Protein AF-A0A089K2S4-F1 (afdb_monomer_lite)

pLDDT: mean 86.27, std 16.93, range [36.09, 98.06]

Radius of gyration: 16.07 Å; chains: 1; bounding box: 31×30×57 Å

Secondary structure (DSSP, 8-state):
----------PPPHHHHHHHHHHHHHHHHHHHHHT---HHHHHHHHHHHTS---GGGHHHHHHHHHHHHHHHHH--SS-TT-HHHHHHHHHHHHHHHHHHHHHH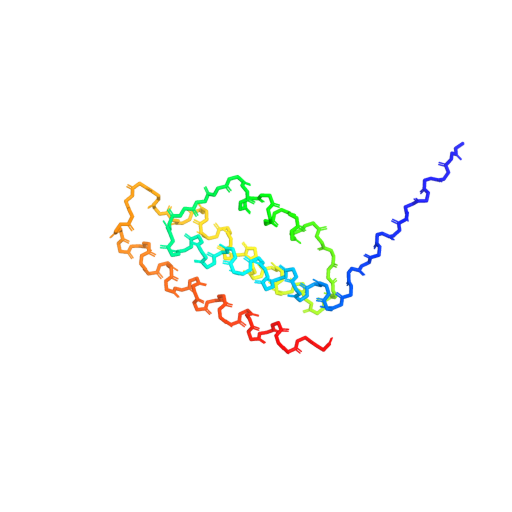T--

Sequence (107 aa):
MEEVEYKNNTGGTAGEYRQAALGSIGVLESCLEKLSFSELTRQQMNQFFGQTGPVEAENITRRISDVYMAFLSKTNFKVKAAESNRLLFTRLKQELDEIKQAISELE

Foldseek 3Di:
DDDPPPPPDPQDELVRLLVLLVVLLVLLLVCLVVVDDDVVNVVSLVVSLPGHHPPLCPVLNVLSVVLVCCSVPQDPSVDNPPVSSVVSSVVSNVSSVVSNVSSVVRD

Structure (mmCIF, N/CA/C/O backbone):
data_AF-A0A089K2S4-F1
#
_entry.id   AF-A0A089K2S4-F1
#
loop_
_atom_site.group_PDB
_atom_site.id
_atom_site.type_symbol
_atom_site.label_atom_id
_atom_site.label_alt_id
_atom_site.label_comp_id
_atom_site.label_asym_id
_atom_site.label_entity_id
_atom_site.label_seq_id
_atom_site.pdbx_PDB_ins_code
_atom_site.Cartn_x
_atom_site.Cartn_y
_atom_site.Cartn_z
_atom_site.occupancy
_atom_site.B_iso_or_equiv
_atom_site.auth_seq_id
_atom_site.auth_comp_id
_atom_site.auth_asym_id
_atom_site.auth_atom_id
_atom_site.pdbx_PDB_model_num
ATOM 1 N N . MET A 1 1 ? -10.212 21.067 -39.075 1.00 39.62 1 MET A N 1
ATOM 2 C CA . MET A 1 1 ? -10.106 19.930 -38.144 1.00 39.62 1 MET A CA 1
ATOM 3 C C . MET A 1 1 ? -8.664 19.920 -37.708 1.00 39.62 1 MET A C 1
ATOM 5 O O . MET A 1 1 ? -7.816 19.580 -38.517 1.00 39.62 1 MET A O 1
ATOM 9 N N . GLU A 1 2 ? -8.384 20.462 -36.527 1.00 38.44 2 GLU A N 1
ATOM 10 C CA . GLU A 1 2 ? -7.052 20.356 -35.937 1.00 38.44 2 GLU A CA 1
ATOM 11 C C . GLU A 1 2 ? -6.901 18.931 -35.415 1.00 38.44 2 GLU A C 1
ATOM 13 O O . GLU A 1 2 ? -7.717 18.459 -34.622 1.00 38.44 2 GLU A O 1
ATOM 18 N N . GLU A 1 3 ? -5.895 18.234 -35.933 1.00 39.03 3 GLU A N 1
ATOM 19 C CA . GLU A 1 3 ? -5.417 16.984 -35.371 1.00 39.03 3 GLU A CA 1
ATOM 20 C C . GLU A 1 3 ? -4.908 17.296 -33.967 1.00 39.03 3 GLU A C 1
ATOM 22 O O . GLU A 1 3 ? -3.904 17.981 -33.777 1.00 39.03 3 GLU A O 1
ATOM 27 N N . VAL A 1 4 ? -5.655 16.840 -32.966 1.00 46.06 4 VAL A N 1
ATOM 28 C CA . VAL A 1 4 ? -5.178 16.830 -31.591 1.00 46.06 4 VAL A CA 1
ATOM 29 C C . VAL A 1 4 ? -4.065 15.792 -31.560 1.00 46.06 4 VAL A C 1
ATOM 31 O O . VAL A 1 4 ? -4.327 14.594 -31.462 1.00 46.06 4 VAL A O 1
ATOM 34 N N . GLU A 1 5 ? -2.820 16.251 -31.698 1.00 36.34 5 GLU A N 1
ATOM 35 C CA . GLU A 1 5 ? -1.650 15.495 -31.273 1.00 36.34 5 GLU A CA 1
ATOM 36 C C . GLU A 1 5 ? -1.881 15.117 -29.809 1.00 36.34 5 GLU A C 1
ATOM 38 O O . GLU A 1 5 ? -1.672 15.910 -28.885 1.00 36.34 5 GLU A O 1
ATOM 43 N N . TYR A 1 6 ? -2.332 13.884 -29.586 1.00 37.38 6 TYR A N 1
ATOM 44 C CA . TYR A 1 6 ? -2.153 13.216 -28.314 1.00 37.38 6 TYR A CA 1
ATOM 45 C C . TYR A 1 6 ? -0.647 13.078 -28.138 1.00 37.38 6 TYR A C 1
ATOM 47 O O . TYR A 1 6 ? -0.041 12.097 -28.565 1.00 37.38 6 T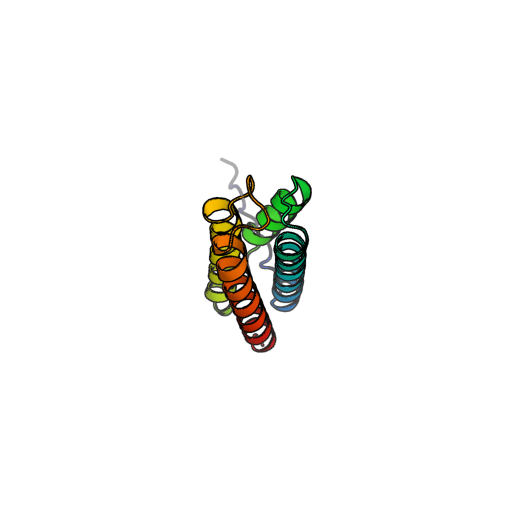YR A O 1
ATOM 55 N N . LYS A 1 7 ? -0.027 14.107 -27.554 1.00 36.09 7 LYS A N 1
ATOM 56 C CA . LYS A 1 7 ? 1.299 13.997 -26.968 1.00 36.09 7 LYS A CA 1
ATOM 57 C C . LYS A 1 7 ? 1.226 12.805 -26.034 1.00 36.09 7 LYS A C 1
ATOM 59 O O . LYS A 1 7 ? 0.612 12.888 -24.972 1.00 36.09 7 LYS A O 1
ATOM 64 N N . ASN A 1 8 ? 1.791 11.691 -26.488 1.00 39.94 8 ASN A N 1
ATOM 65 C CA . ASN A 1 8 ? 2.109 10.551 -25.656 1.00 39.94 8 ASN A CA 1
ATOM 66 C C . ASN A 1 8 ? 2.795 11.127 -24.423 1.00 39.94 8 ASN A C 1
ATOM 68 O O . ASN A 1 8 ? 3.900 11.663 -24.524 1.00 39.94 8 ASN A O 1
ATOM 72 N N . ASN A 1 9 ? 2.083 11.117 -23.294 1.00 40.69 9 ASN A N 1
ATOM 73 C CA . ASN A 1 9 ? 2.669 11.447 -22.011 1.00 40.69 9 ASN A CA 1
ATOM 74 C C . ASN A 1 9 ? 3.874 10.524 -21.889 1.00 40.69 9 ASN A C 1
ATOM 76 O O . ASN A 1 9 ? 3.729 9.306 -21.970 1.00 40.69 9 ASN A O 1
ATOM 80 N N . 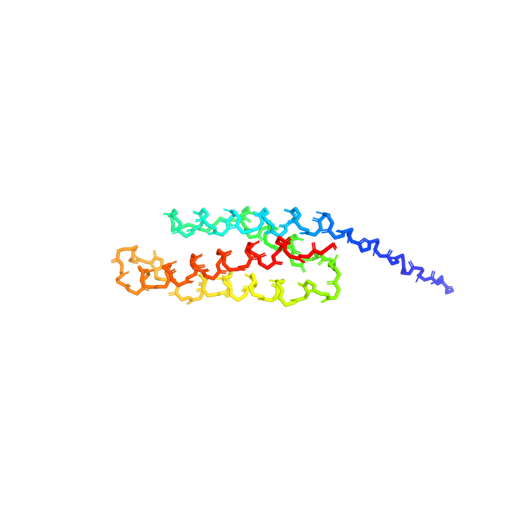THR A 1 10 ? 5.054 11.125 -21.806 1.00 41.22 10 THR A N 1
ATOM 81 C CA . THR A 1 10 ? 6.314 10.456 -21.519 1.00 41.22 10 THR A CA 1
ATOM 82 C C . THR A 1 10 ? 6.072 9.476 -20.382 1.00 41.22 10 THR A C 1
ATOM 84 O O . THR A 1 10 ? 5.847 9.904 -19.249 1.00 41.22 10 THR A O 1
ATOM 87 N N . GLY A 1 11 ? 6.035 8.180 -20.707 1.00 47.19 11 GLY A N 1
ATOM 88 C CA . GLY A 1 11 ? 5.988 7.129 -19.704 1.00 47.19 11 GLY A CA 1
ATOM 89 C C . GLY A 1 11 ? 7.138 7.376 -18.744 1.00 47.19 11 GLY A C 1
ATOM 90 O O . GLY A 1 11 ? 8.270 7.568 -19.197 1.00 47.19 11 GLY A O 1
ATOM 91 N N . GLY A 1 12 ? 6.829 7.471 -17.450 1.00 58.94 12 GLY A N 1
ATOM 92 C CA . GLY A 1 12 ? 7.856 7.668 -16.441 1.00 58.94 12 GLY A CA 1
ATOM 93 C C . GLY A 1 12 ? 8.896 6.565 -16.589 1.00 58.94 12 GLY A C 1
ATOM 94 O O . GLY A 1 12 ? 8.559 5.402 -16.822 1.00 58.94 12 GLY A O 1
ATOM 95 N N . THR A 1 13 ? 10.167 6.927 -16.500 1.00 76.06 13 THR A N 1
ATOM 96 C CA . THR A 1 13 ? 11.259 5.955 -16.461 1.00 76.06 13 THR A CA 1
ATOM 97 C C . THR A 1 13 ? 11.005 4.931 -15.348 1.00 76.06 13 THR A C 1
ATOM 99 O O . THR A 1 13 ? 10.352 5.236 -14.345 1.00 76.06 13 THR A O 1
ATOM 102 N N . ALA A 1 14 ? 11.549 3.715 -15.473 1.00 81.44 14 ALA A N 1
ATOM 103 C CA . ALA A 1 14 ? 11.445 2.700 -14.417 1.00 81.44 14 ALA A CA 1
ATOM 104 C C . ALA A 1 14 ? 11.895 3.244 -13.042 1.00 81.44 14 ALA A C 1
ATOM 106 O O . ALA A 1 14 ? 11.302 2.921 -12.012 1.00 81.44 14 ALA A O 1
ATOM 107 N N . GLY A 1 15 ? 12.879 4.153 -13.033 1.00 85.25 15 GLY A N 1
ATOM 108 C CA . GLY A 1 15 ? 13.319 4.882 -11.843 1.00 85.25 15 GLY A CA 1
ATOM 109 C C . GLY A 1 15 ? 12.254 5.805 -11.239 1.00 85.25 15 GLY A C 1
ATOM 110 O O . GLY A 1 15 ? 12.039 5.766 -10.027 1.00 85.25 15 GLY A O 1
ATOM 111 N N . GLU A 1 16 ? 11.560 6.602 -12.055 1.00 87.44 16 GLU A N 1
ATOM 112 C CA . GLU A 1 16 ? 10.468 7.478 -11.600 1.00 87.44 16 GLU A CA 1
ATOM 113 C C . GLU A 1 16 ? 9.287 6.665 -11.065 1.00 87.44 16 GLU A C 1
ATOM 115 O O . GLU A 1 16 ? 8.782 6.955 -9.977 1.00 87.44 16 GLU A O 1
ATOM 120 N N . TYR A 1 17 ? 8.905 5.593 -11.769 1.00 90.94 17 TYR A N 1
ATOM 121 C CA . TYR A 1 17 ? 7.874 4.674 -11.293 1.00 90.94 17 TYR A CA 1
ATOM 122 C C . TYR A 1 17 ? 8.263 4.057 -9.944 1.00 90.94 17 TYR A C 1
ATOM 124 O O . TYR A 1 17 ? 7.474 4.086 -8.999 1.00 90.94 17 TYR A O 1
ATOM 132 N N . ARG A 1 18 ? 9.492 3.535 -9.822 1.00 91.19 18 ARG A N 1
ATOM 133 C CA . ARG A 1 18 ? 10.009 2.943 -8.580 1.00 91.19 18 ARG A CA 1
ATOM 134 C C . ARG A 1 18 ? 9.930 3.935 -7.423 1.00 91.19 18 ARG A C 1
ATOM 136 O O . ARG A 1 18 ? 9.463 3.573 -6.344 1.00 91.19 18 ARG A O 1
ATOM 143 N N . GLN A 1 19 ? 10.352 5.181 -7.633 1.00 91.69 19 GLN A N 1
ATOM 144 C CA . GLN A 1 19 ? 10.256 6.222 -6.608 1.00 91.69 19 GLN A CA 1
ATOM 145 C C . GLN A 1 19 ? 8.803 6.512 -6.215 1.00 91.69 19 GLN A C 1
ATOM 147 O O . GLN A 1 19 ? 8.497 6.579 -5.023 1.00 91.69 19 GLN A O 1
ATOM 152 N N . ALA A 1 20 ? 7.899 6.633 -7.188 1.00 92.81 20 ALA A N 1
ATOM 153 C CA . ALA A 1 20 ? 6.483 6.878 -6.934 1.00 92.81 20 ALA A CA 1
ATOM 154 C C . ALA A 1 20 ? 5.800 5.706 -6.203 1.00 92.81 20 ALA A C 1
ATOM 156 O O . ALA A 1 20 ? 5.014 5.923 -5.275 1.00 92.81 20 ALA A O 1
ATOM 157 N N . ALA A 1 21 ? 6.136 4.467 -6.568 1.00 94.44 21 ALA A N 1
ATOM 158 C CA . ALA A 1 21 ? 5.632 3.255 -5.932 1.00 94.44 21 ALA A CA 1
ATOM 159 C C . ALA A 1 21 ? 6.109 3.149 -4.476 1.00 94.44 21 ALA A C 1
ATOM 161 O O . ALA A 1 21 ? 5.291 2.977 -3.574 1.00 94.44 21 ALA A O 1
ATOM 162 N N . LEU A 1 22 ? 7.409 3.343 -4.218 1.00 95.44 22 LEU A N 1
ATOM 163 C CA . LEU A 1 22 ? 7.960 3.347 -2.856 1.00 95.44 22 LEU A CA 1
ATOM 164 C C . LEU A 1 22 ? 7.365 4.471 -1.998 1.00 95.44 22 LEU A C 1
ATOM 166 O O . LEU A 1 22 ? 7.032 4.244 -0.834 1.00 95.44 22 LEU A O 1
ATOM 170 N N . GLY A 1 23 ? 7.176 5.662 -2.573 1.00 94.88 23 GLY A N 1
ATOM 171 C CA . GLY A 1 23 ? 6.499 6.771 -1.901 1.00 94.88 23 GLY A CA 1
ATOM 172 C C . GLY A 1 23 ? 5.061 6.423 -1.509 1.00 94.88 23 GLY A C 1
ATOM 173 O O . GLY A 1 23 ? 4.658 6.646 -0.368 1.00 94.88 23 GLY A O 1
ATOM 174 N N . SER A 1 24 ? 4.307 5.807 -2.421 1.00 95.75 24 SER A N 1
ATOM 175 C CA . SER A 1 24 ? 2.922 5.377 -2.177 1.00 95.75 24 SER A CA 1
ATOM 176 C C . SER A 1 24 ? 2.833 4.289 -1.111 1.00 95.75 24 SER A C 1
ATOM 178 O O . SER A 1 24 ? 1.956 4.334 -0.249 1.00 95.75 24 SER A O 1
ATOM 180 N N . ILE A 1 25 ? 3.778 3.347 -1.109 1.00 96.62 25 ILE A N 1
ATOM 181 C CA . ILE A 1 25 ? 3.885 2.335 -0.057 1.00 96.62 25 ILE A CA 1
ATOM 182 C C . ILE A 1 25 ? 4.131 2.995 1.302 1.00 96.62 25 ILE A C 1
ATOM 184 O O . ILE A 1 25 ? 3.400 2.702 2.243 1.00 96.62 25 ILE A O 1
ATOM 188 N N . GLY A 1 26 ? 5.076 3.935 1.409 1.00 96.19 26 GLY A N 1
ATOM 189 C CA . GLY A 1 26 ? 5.342 4.637 2.672 1.00 96.19 26 GLY A CA 1
ATOM 190 C C . GLY A 1 26 ? 4.125 5.410 3.201 1.00 96.19 26 GLY A C 1
ATOM 191 O O . GLY A 1 26 ? 3.869 5.452 4.408 1.00 96.19 26 GLY A O 1
ATOM 192 N N . VAL A 1 27 ? 3.319 5.974 2.299 1.00 95.38 27 VAL A N 1
ATOM 193 C CA . VAL A 1 27 ? 2.039 6.608 2.642 1.00 95.38 27 VAL A CA 1
ATOM 194 C C . VAL A 1 27 ? 1.051 5.582 3.215 1.00 95.38 27 VAL A C 1
ATOM 196 O O . VAL A 1 27 ? 0.464 5.828 4.273 1.00 95.38 27 VAL A O 1
ATOM 199 N N . LEU A 1 28 ? 0.901 4.420 2.571 1.00 96.38 28 LEU A N 1
ATOM 200 C CA . LEU A 1 28 ? 0.033 3.336 3.044 1.00 96.38 28 LEU A CA 1
ATOM 201 C C . LEU A 1 28 ? 0.488 2.778 4.398 1.00 96.38 28 LEU A C 1
ATOM 203 O O . LEU A 1 28 ? -0.345 2.580 5.281 1.00 96.38 28 LEU A O 1
ATOM 207 N N . GLU A 1 29 ? 1.790 2.590 4.609 1.00 96.31 29 GLU A N 1
ATOM 208 C CA . GLU A 1 29 ? 2.340 2.165 5.901 1.00 96.31 29 GLU A CA 1
ATOM 209 C C . GLU A 1 29 ? 1.975 3.149 7.013 1.00 96.31 29 GLU A C 1
ATOM 211 O O . GLU A 1 29 ? 1.470 2.742 8.063 1.00 96.31 29 GLU A O 1
ATOM 216 N N . SER A 1 30 ? 2.120 4.453 6.754 1.00 94.94 30 SER A N 1
ATOM 217 C CA . SER A 1 30 ? 1.738 5.481 7.722 1.00 94.94 30 SER A CA 1
ATOM 218 C C . SER A 1 30 ? 0.240 5.451 8.039 1.00 94.94 30 SER A C 1
ATOM 220 O O . SER A 1 30 ? -0.155 5.635 9.194 1.00 94.94 30 SER A O 1
ATOM 222 N N . CYS A 1 31 ? -0.605 5.181 7.040 1.00 93.94 31 CYS A N 1
ATOM 223 C CA . CYS A 1 31 ? -2.045 5.011 7.230 1.00 93.94 31 CYS A CA 1
ATOM 224 C C . CYS A 1 31 ? -2.384 3.797 8.100 1.00 93.94 31 CYS A C 1
ATOM 226 O O . CYS A 1 31 ? -3.246 3.904 8.977 1.00 93.94 31 CYS A O 1
ATOM 228 N N . LEU A 1 32 ? -1.697 2.668 7.899 1.00 94.06 32 LEU A N 1
ATOM 229 C CA . LEU A 1 32 ? -1.877 1.455 8.701 1.00 94.06 32 LEU A CA 1
ATOM 230 C C . LEU A 1 32 ? -1.428 1.663 10.153 1.00 94.06 32 LEU A C 1
ATOM 232 O O . LEU A 1 32 ? -2.089 1.193 11.076 1.00 94.06 32 LEU A O 1
ATOM 236 N N . GLU A 1 33 ? -0.332 2.387 10.377 1.00 92.25 33 GLU A N 1
ATOM 237 C CA . GLU A 1 33 ? 0.178 2.683 11.721 1.00 92.25 33 GLU A CA 1
ATOM 238 C C . GLU A 1 33 ? -0.711 3.653 12.497 1.00 92.25 33 GLU A C 1
ATOM 240 O O . GLU A 1 33 ? -1.006 3.436 13.673 1.00 92.25 33 GLU A O 1
ATOM 245 N N . LYS A 1 34 ? -1.150 4.733 11.846 1.00 91.38 34 LYS A N 1
ATOM 246 C CA . LYS A 1 34 ? -1.934 5.794 12.493 1.00 91.38 34 LYS A CA 1
ATOM 247 C C . LYS A 1 34 ? -3.430 5.494 12.517 1.00 91.38 34 LYS A C 1
ATOM 249 O O . LYS A 1 34 ? -4.180 6.173 13.230 1.00 91.38 34 LYS A O 1
ATOM 254 N N . LEU A 1 35 ? -3.865 4.497 11.742 1.00 90.12 35 LEU A N 1
ATOM 255 C CA . LEU A 1 35 ? -5.268 4.210 11.459 1.00 90.12 35 LEU A CA 1
ATOM 256 C C . LEU A 1 35 ? -5.979 5.509 11.055 1.00 90.12 35 LEU A C 1
ATOM 258 O O . LEU A 1 35 ? -6.922 5.976 11.698 1.00 90.12 35 LEU A O 1
ATOM 262 N N . SER A 1 36 ? -5.432 6.158 10.033 1.00 88.38 36 SER A N 1
ATOM 263 C CA . SER A 1 36 ? -5.939 7.425 9.524 1.00 88.38 36 SER A CA 1
ATOM 264 C C . SER A 1 36 ? -5.787 7.497 8.016 1.00 88.38 36 SER A C 1
ATOM 266 O O . SER A 1 36 ? -4.847 6.961 7.434 1.00 88.38 36 SER A O 1
ATOM 268 N N . PHE A 1 37 ? -6.743 8.167 7.385 1.00 87.81 37 PHE A N 1
ATOM 269 C CA . PHE A 1 37 ? -6.744 8.419 5.956 1.00 87.81 37 PHE A CA 1
ATOM 270 C C . PHE A 1 37 ? -7.126 9.875 5.734 1.00 87.81 37 PHE A C 1
ATOM 272 O O . PHE A 1 37 ? -8.196 10.303 6.166 1.00 87.81 37 PHE A O 1
ATOM 279 N N . SER A 1 38 ? -6.226 10.645 5.127 1.00 88.62 38 SER A N 1
ATOM 280 C CA . SER A 1 38 ? -6.436 12.072 4.878 1.00 88.62 38 SER A CA 1
ATOM 281 C C . SER A 1 38 ? -6.712 12.338 3.402 1.00 88.62 38 SER A C 1
ATOM 283 O O . SER A 1 38 ? -6.388 11.518 2.543 1.00 88.62 38 SER A O 1
ATOM 285 N N . GLU A 1 39 ? -7.259 13.512 3.088 1.00 89.12 39 GLU A N 1
ATOM 286 C CA . GLU A 1 39 ? -7.432 13.926 1.690 1.00 89.12 39 GLU A CA 1
ATOM 287 C C . GLU A 1 39 ? -6.082 14.054 0.967 1.00 89.12 39 GLU A C 1
ATOM 289 O O . GLU A 1 39 ? -5.969 13.695 -0.200 1.00 89.12 39 GLU A O 1
ATOM 294 N N . LEU A 1 40 ? -5.024 14.456 1.679 1.00 88.56 40 LEU A N 1
ATOM 295 C CA . LEU A 1 40 ? -3.667 14.473 1.132 1.00 88.56 40 LEU A CA 1
ATOM 296 C C . LEU A 1 40 ? -3.208 13.063 0.731 1.00 88.56 40 LEU A C 1
ATOM 298 O O . LEU A 1 40 ? -2.695 12.869 -0.367 1.00 88.56 40 LEU A O 1
ATOM 302 N N . THR A 1 41 ? -3.457 12.067 1.586 1.00 90.31 41 THR A N 1
ATOM 303 C CA . THR A 1 41 ? -3.185 10.652 1.287 1.00 90.31 41 THR A CA 1
ATOM 304 C C . THR A 1 41 ? -3.928 10.221 0.024 1.00 90.31 41 THR A C 1
ATOM 306 O O . THR A 1 41 ? -3.351 9.591 -0.857 1.00 90.31 41 THR A O 1
ATOM 309 N N . ARG A 1 42 ? -5.206 10.593 -0.101 1.00 91.88 42 ARG A N 1
ATOM 310 C CA . ARG A 1 42 ? -6.007 10.300 -1.292 1.00 91.88 42 ARG A CA 1
ATOM 311 C C . ARG A 1 42 ? -5.408 10.914 -2.553 1.00 91.88 42 ARG A C 1
ATOM 313 O O . ARG A 1 42 ? -5.305 10.221 -3.559 1.00 91.88 42 ARG A O 1
ATOM 320 N N . GLN A 1 43 ? -5.008 12.180 -2.499 1.00 91.88 43 GLN A N 1
ATOM 321 C CA . GLN A 1 43 ? -4.387 12.872 -3.628 1.00 91.88 43 GLN A CA 1
ATOM 322 C C . GLN A 1 43 ? -3.075 12.207 -4.049 1.00 91.88 43 GLN A C 1
ATOM 324 O O . GLN A 1 43 ? -2.875 11.978 -5.237 1.00 91.88 43 GLN A O 1
ATOM 329 N N . GLN A 1 44 ? -2.228 11.827 -3.088 1.00 91.38 44 GLN A N 1
ATOM 330 C CA . GLN A 1 44 ? -0.975 11.114 -3.354 1.00 91.38 44 GLN A CA 1
ATOM 331 C C . GLN A 1 44 ? -1.219 9.760 -4.032 1.00 91.38 44 GLN A C 1
ATOM 333 O O . GLN A 1 44 ? -0.579 9.452 -5.034 1.00 91.38 44 GLN A O 1
ATOM 338 N N . MET A 1 45 ? -2.191 8.983 -3.544 1.00 95.25 45 MET A N 1
ATOM 339 C CA . MET A 1 45 ? -2.543 7.701 -4.163 1.00 95.25 45 MET A CA 1
ATOM 340 C C . MET A 1 45 ? -3.125 7.885 -5.570 1.00 95.25 45 MET A C 1
ATOM 342 O O . MET A 1 45 ? -2.735 7.175 -6.491 1.00 95.25 45 MET A O 1
ATOM 346 N N . ASN A 1 46 ? -4.006 8.870 -5.770 1.00 93.31 46 ASN A N 1
ATOM 347 C CA . ASN A 1 46 ? -4.554 9.186 -7.092 1.00 93.31 46 ASN A CA 1
ATOM 348 C C . ASN A 1 46 ? -3.461 9.625 -8.074 1.00 93.31 46 ASN A C 1
ATOM 350 O O . ASN A 1 46 ? -3.498 9.242 -9.240 1.00 93.31 46 ASN A O 1
ATOM 354 N N . GLN A 1 47 ? -2.483 10.404 -7.607 1.00 91.62 47 GLN A N 1
ATOM 355 C CA . GLN A 1 47 ? -1.339 10.803 -8.417 1.00 91.62 47 GLN A CA 1
ATOM 356 C C . GLN A 1 47 ? -0.512 9.588 -8.841 1.00 91.62 47 GLN A C 1
ATOM 358 O O . GLN A 1 47 ? -0.102 9.527 -9.993 1.00 91.62 47 GLN A O 1
ATOM 363 N N . PHE A 1 48 ? -0.284 8.620 -7.949 1.00 93.62 48 PHE A N 1
ATOM 364 C CA . PHE A 1 48 ? 0.416 7.383 -8.297 1.00 93.62 48 PHE A CA 1
ATOM 365 C C . PHE A 1 48 ? -0.362 6.539 -9.311 1.00 93.62 48 PHE A C 1
ATOM 367 O O . PHE A 1 48 ? 0.197 6.151 -10.330 1.00 93.62 48 PHE A O 1
ATOM 374 N N . PHE A 1 49 ? -1.659 6.310 -9.094 1.00 92.31 49 PHE A N 1
ATOM 375 C CA . PHE A 1 49 ? -2.477 5.519 -10.024 1.00 92.31 49 PHE A CA 1
ATOM 376 C C . PHE A 1 49 ? -2.701 6.199 -11.383 1.00 92.31 49 PHE A C 1
ATOM 378 O O . PHE A 1 49 ? -3.068 5.529 -12.344 1.00 92.31 49 PHE A O 1
ATOM 385 N N . GLY A 1 50 ? -2.485 7.515 -11.472 1.00 86.94 50 GLY A N 1
ATOM 386 C CA . GLY A 1 50 ? -2.478 8.259 -12.731 1.00 86.94 50 GLY A CA 1
ATOM 387 C C . GLY A 1 50 ? -1.155 8.191 -13.501 1.00 86.94 50 GLY A C 1
ATOM 388 O O . GLY A 1 50 ? -1.099 8.688 -14.625 1.00 86.94 50 GLY A O 1
ATOM 389 N N . GLN A 1 51 ? -0.093 7.617 -12.925 1.00 82.88 51 GLN A N 1
ATOM 390 C CA . GLN A 1 51 ? 1.190 7.446 -13.606 1.00 82.88 51 GLN A CA 1
ATOM 391 C C . GLN A 1 51 ? 1.219 6.153 -14.422 1.00 82.88 51 GLN A C 1
ATOM 393 O O . GLN A 1 51 ? 0.726 5.109 -14.000 1.00 82.88 51 GLN A O 1
ATOM 398 N N . THR A 1 52 ? 1.859 6.216 -15.585 1.00 76.19 52 THR A N 1
ATOM 399 C CA . THR A 1 52 ? 2.181 5.046 -16.405 1.00 76.19 52 THR A CA 1
ATOM 400 C C . THR A 1 52 ? 3.579 4.553 -16.054 1.00 76.19 52 THR A C 1
ATOM 402 O O . THR A 1 52 ? 4.540 5.317 -16.169 1.00 76.19 52 THR A O 1
ATOM 405 N N . GLY A 1 53 ? 3.681 3.294 -15.631 1.00 78.38 53 GLY A N 1
ATOM 406 C CA . GLY A 1 53 ? 4.948 2.587 -15.448 1.00 78.38 53 GLY A CA 1
ATOM 407 C C . GLY A 1 53 ? 5.253 1.630 -16.606 1.00 78.38 53 GLY A C 1
ATOM 408 O O . GLY A 1 53 ? 4.448 1.519 -17.534 1.00 78.38 53 GLY A O 1
ATOM 409 N N . PRO A 1 54 ? 6.396 0.926 -16.551 1.00 83.06 54 PRO A N 1
ATOM 410 C CA . PRO A 1 54 ? 6.689 -0.174 -17.466 1.00 83.06 54 PRO A CA 1
ATOM 411 C C . PRO A 1 54 ? 5.660 -1.310 -17.315 1.00 83.06 54 PRO A C 1
ATOM 413 O O . PRO A 1 54 ? 5.034 -1.452 -16.261 1.00 83.06 54 PRO A O 1
ATOM 416 N N . VAL A 1 55 ? 5.483 -2.126 -18.358 1.00 83.56 55 VAL A N 1
ATOM 417 C CA . VAL A 1 55 ? 4.482 -3.216 -18.388 1.00 83.56 55 VAL A CA 1
ATOM 418 C C . VAL A 1 55 ? 4.734 -4.218 -17.257 1.00 83.56 55 VAL A C 1
ATOM 420 O O . VAL A 1 55 ? 3.814 -4.686 -16.590 1.00 83.56 55 VAL A O 1
ATOM 423 N N . GLU A 1 56 ? 6.005 -4.477 -16.968 1.00 83.00 56 GLU A N 1
ATOM 424 C CA . GLU A 1 56 ? 6.492 -5.332 -15.888 1.00 83.00 56 GLU A CA 1
ATOM 425 C C . GLU A 1 56 ? 6.013 -4.855 -14.505 1.00 83.00 56 GLU A C 1
ATOM 427 O O . GLU A 1 56 ? 5.869 -5.650 -13.573 1.00 83.00 56 GLU A O 1
ATOM 432 N N . ALA A 1 57 ? 5.705 -3.563 -14.370 1.00 87.69 57 ALA A N 1
ATOM 433 C CA . ALA A 1 57 ? 5.241 -2.957 -13.134 1.00 87.69 57 ALA A CA 1
ATOM 434 C C . ALA A 1 57 ? 3.709 -2.927 -12.974 1.00 87.69 57 ALA A C 1
ATOM 436 O O . ALA A 1 57 ? 3.217 -2.580 -11.898 1.00 87.69 57 ALA A O 1
ATOM 437 N N . GLU A 1 58 ? 2.925 -3.336 -13.977 1.00 90.25 58 GLU A N 1
ATOM 438 C CA . GLU A 1 58 ? 1.456 -3.367 -13.879 1.00 90.25 58 GLU A CA 1
ATOM 439 C C . GLU A 1 58 ? 0.975 -4.221 -12.699 1.00 90.25 58 GLU A C 1
ATOM 441 O O . GLU A 1 58 ? 0.068 -3.830 -11.956 1.00 90.25 58 GLU A O 1
ATOM 446 N N . ASN A 1 59 ? 1.626 -5.366 -12.469 1.00 92.50 59 ASN A N 1
ATOM 447 C CA . ASN A 1 59 ? 1.306 -6.231 -11.338 1.00 92.50 59 ASN A CA 1
ATOM 448 C C . ASN A 1 59 ? 1.591 -5.544 -9.991 1.00 92.50 59 ASN A C 1
ATOM 450 O O . ASN A 1 59 ? 0.809 -5.694 -9.055 1.00 92.50 59 ASN A O 1
ATOM 454 N N . ILE A 1 60 ? 2.665 -4.756 -9.895 1.00 94.00 60 ILE A N 1
ATOM 455 C CA . ILE A 1 60 ? 3.004 -3.984 -8.691 1.00 94.00 60 ILE A CA 1
ATOM 456 C C . ILE A 1 60 ? 1.949 -2.901 -8.446 1.00 94.00 60 ILE A C 1
ATOM 458 O O . ILE A 1 60 ? 1.409 -2.819 -7.342 1.00 94.00 60 ILE A O 1
ATOM 462 N N . THR A 1 61 ? 1.577 -2.134 -9.474 1.00 94.75 61 THR A N 1
ATOM 463 C CA . THR A 1 61 ? 0.521 -1.111 -9.375 1.00 94.75 61 THR A CA 1
ATOM 464 C C . THR A 1 61 ? -0.798 -1.723 -8.906 1.00 94.75 61 THR A C 1
ATOM 466 O O . THR A 1 61 ? -1.456 -1.182 -8.013 1.00 94.75 61 THR A O 1
ATOM 469 N N . ARG A 1 62 ? -1.168 -2.885 -9.460 1.00 95.31 62 ARG A N 1
ATOM 470 C CA . ARG A 1 62 ? -2.372 -3.622 -9.065 1.00 95.31 62 ARG A CA 1
ATOM 471 C C . ARG A 1 62 ? -2.325 -4.040 -7.596 1.00 95.31 62 ARG A C 1
ATOM 473 O O . ARG A 1 62 ? -3.282 -3.779 -6.875 1.00 95.31 62 ARG A O 1
ATOM 480 N N . ARG A 1 63 ? -1.216 -4.619 -7.128 1.00 97.19 63 ARG A N 1
ATOM 481 C CA . ARG A 1 63 ? -1.057 -5.032 -5.721 1.00 97.19 63 ARG A CA 1
ATOM 482 C C . ARG A 1 63 ? -1.133 -3.842 -4.755 1.00 97.19 63 ARG A C 1
ATOM 484 O O . ARG A 1 63 ? -1.804 -3.926 -3.730 1.00 97.19 63 ARG A O 1
ATOM 491 N N . ILE A 1 64 ? -0.526 -2.703 -5.103 1.00 96.88 64 ILE A N 1
ATOM 492 C CA . ILE A 1 64 ? -0.641 -1.460 -4.315 1.00 96.88 64 ILE A CA 1
ATOM 493 C C . ILE A 1 64 ? -2.104 -0.988 -4.255 1.00 96.88 64 ILE A C 1
ATOM 495 O O . ILE A 1 64 ? -2.585 -0.592 -3.190 1.00 96.88 64 ILE A O 1
ATOM 499 N N . SER A 1 65 ? -2.831 -1.064 -5.374 1.00 96.38 65 SER A N 1
ATOM 500 C CA . SER A 1 65 ? -4.267 -0.759 -5.428 1.00 96.38 65 SER A CA 1
ATOM 501 C C . SER A 1 65 ? -5.091 -1.697 -4.541 1.00 96.38 65 SER A C 1
ATOM 503 O O . SER A 1 65 ? -5.941 -1.232 -3.780 1.00 96.38 65 SER A O 1
ATOM 505 N N . ASP A 1 66 ? -4.795 -2.997 -4.553 1.00 97.38 66 ASP A N 1
ATOM 506 C CA . ASP A 1 66 ? -5.476 -3.988 -3.716 1.00 97.38 66 ASP A CA 1
ATOM 507 C C . ASP A 1 66 ? -5.284 -3.687 -2.219 1.00 97.38 66 ASP A C 1
ATOM 509 O O . ASP A 1 66 ? -6.255 -3.711 -1.454 1.00 97.38 66 ASP A O 1
ATOM 513 N N . VAL A 1 67 ? -4.066 -3.319 -1.796 1.00 97.62 67 VAL A N 1
ATOM 514 C CA . VAL A 1 67 ? -3.793 -2.890 -0.412 1.00 97.62 67 VAL A CA 1
ATOM 515 C C . VAL A 1 67 ? -4.577 -1.628 -0.060 1.00 97.62 67 VAL A C 1
ATOM 517 O O . VAL A 1 67 ? -5.239 -1.579 0.981 1.00 97.62 67 VAL A O 1
ATOM 520 N N . TYR A 1 68 ? -4.538 -0.619 -0.931 1.00 96.75 68 TYR A N 1
ATOM 521 C CA . TYR A 1 68 ? -5.256 0.641 -0.750 1.00 96.75 68 TYR A CA 1
ATOM 522 C C . TYR A 1 68 ? -6.769 0.422 -0.590 1.00 9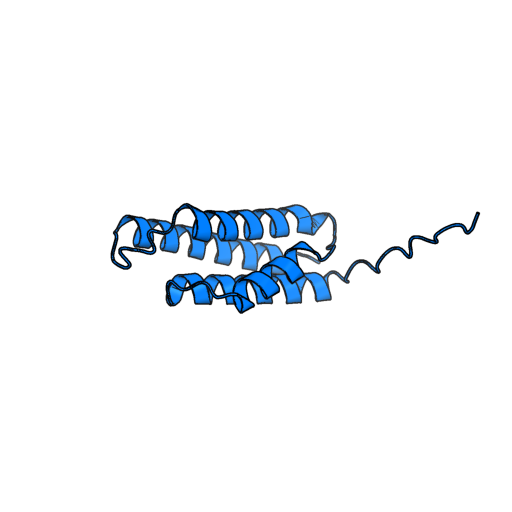6.75 68 TYR A C 1
ATOM 524 O O . TYR A 1 68 ? -7.378 0.888 0.378 1.00 96.75 68 TYR A O 1
ATOM 532 N N . MET A 1 69 ? -7.379 -0.348 -1.492 1.00 96.38 69 MET A N 1
ATOM 533 C CA . MET A 1 69 ? -8.810 -0.645 -1.461 1.00 96.38 69 MET A CA 1
ATOM 534 C C . MET A 1 69 ? -9.187 -1.503 -0.256 1.00 96.38 69 MET A C 1
ATOM 536 O O . MET A 1 69 ? -10.228 -1.268 0.364 1.00 96.38 69 MET A O 1
ATOM 540 N N . ALA A 1 70 ? -8.353 -2.472 0.126 1.00 96.75 70 ALA A N 1
ATOM 541 C CA . ALA A 1 70 ? -8.574 -3.272 1.324 1.00 96.75 70 ALA A CA 1
ATOM 542 C C . ALA A 1 70 ? -8.536 -2.410 2.591 1.00 96.75 70 ALA A C 1
ATOM 544 O O . ALA A 1 70 ? -9.415 -2.551 3.442 1.00 96.75 70 ALA A O 1
ATOM 545 N N . PHE A 1 71 ? -7.582 -1.482 2.700 1.00 95.50 71 PHE A N 1
ATOM 546 C CA . PHE A 1 71 ? -7.528 -0.544 3.817 1.00 95.50 71 PHE A CA 1
ATOM 547 C C . PHE A 1 71 ? -8.797 0.314 3.897 1.00 95.50 71 PHE A C 1
ATOM 549 O O . PHE A 1 71 ? -9.388 0.423 4.968 1.00 95.50 71 PHE A O 1
ATOM 556 N N . LEU A 1 72 ? -9.275 0.872 2.784 1.00 94.31 72 LEU A N 1
ATOM 557 C CA . LEU A 1 72 ? -10.472 1.718 2.801 1.00 94.31 72 LEU A CA 1
ATOM 558 C C . LEU A 1 72 ? -11.771 0.947 3.064 1.00 94.31 72 LEU A C 1
ATOM 560 O O . LEU A 1 72 ? -12.650 1.450 3.761 1.00 94.31 72 LEU A O 1
ATOM 564 N N . SER A 1 73 ? -11.907 -0.258 2.510 1.00 94.25 73 SER A N 1
ATOM 565 C CA . SER A 1 73 ? -13.169 -1.012 2.543 1.00 94.25 73 SER A CA 1
ATOM 566 C C . SER A 1 73 ? -13.309 -1.955 3.737 1.00 94.25 73 SER A C 1
ATOM 568 O O . SER A 1 73 ? -14.430 -2.223 4.168 1.00 94.25 73 SER A O 1
ATOM 570 N N . LYS A 1 74 ? -12.198 -2.477 4.274 1.00 94.31 74 LYS A N 1
ATOM 571 C CA . LYS A 1 74 ? -12.212 -3.525 5.313 1.00 94.31 74 LYS A CA 1
ATOM 572 C C . LYS A 1 74 ? -11.803 -3.019 6.695 1.00 94.31 74 LYS A C 1
ATOM 574 O O . LYS A 1 74 ? -11.999 -3.737 7.674 1.00 94.31 74 LYS A O 1
ATOM 579 N N . THR A 1 75 ? -11.259 -1.807 6.802 1.00 94.12 75 THR A N 1
ATOM 580 C CA . THR A 1 75 ? -10.893 -1.225 8.100 1.00 94.12 75 THR A CA 1
ATOM 581 C C . THR A 1 75 ? -12.130 -0.774 8.863 1.00 94.12 75 THR A C 1
ATOM 583 O O . THR A 1 75 ? -12.942 0.019 8.384 1.00 94.12 75 THR A O 1
ATOM 586 N N . ASN A 1 76 ? -12.245 -1.209 10.113 1.00 92.06 76 ASN A N 1
ATOM 587 C CA . ASN A 1 76 ? -13.216 -0.671 11.048 1.00 92.06 76 ASN A CA 1
ATOM 588 C C . ASN A 1 76 ? -12.692 0.643 11.647 1.00 92.06 76 ASN A C 1
ATOM 590 O O . ASN A 1 76 ? -12.053 0.655 12.700 1.00 92.06 76 ASN A O 1
ATOM 594 N N . PHE A 1 77 ? -12.989 1.761 10.984 1.00 89.25 77 PHE A N 1
ATOM 595 C CA . PHE A 1 77 ? -12.599 3.097 11.450 1.00 89.25 77 PHE A CA 1
ATOM 596 C C . PHE A 1 77 ? -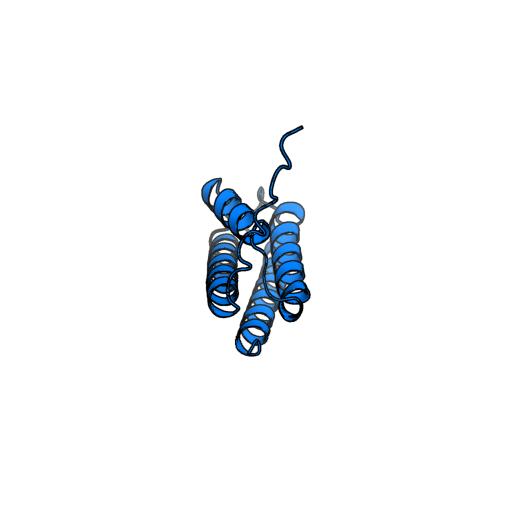13.310 3.540 12.738 1.00 89.25 77 PHE A C 1
ATOM 598 O O . PHE A 1 77 ? -12.818 4.430 13.430 1.00 89.25 77 PHE A O 1
ATOM 605 N N . LYS A 1 78 ? -14.449 2.922 13.088 1.00 89.75 78 LYS A N 1
ATOM 606 C CA . LYS A 1 78 ? -15.193 3.238 14.319 1.00 89.75 78 LYS A CA 1
ATOM 607 C C . LYS A 1 78 ? -14.516 2.651 15.556 1.00 89.75 78 LYS A C 1
ATOM 609 O O . LYS A 1 78 ? -14.535 3.272 16.613 1.00 89.75 78 LYS A O 1
ATOM 614 N N . VAL A 1 79 ? -13.919 1.464 15.428 1.00 90.81 79 VAL A N 1
ATOM 615 C CA . VAL A 1 79 ? -13.303 0.731 16.541 1.00 90.81 79 VAL A CA 1
ATOM 616 C C . VAL A 1 79 ? -11.860 0.392 16.196 1.00 90.81 79 VAL A C 1
ATOM 618 O O . VAL A 1 79 ? -11.570 -0.654 15.623 1.00 90.81 79 VAL A O 1
ATOM 621 N N . LYS A 1 80 ? -10.934 1.278 16.582 1.00 86.12 80 LYS A N 1
ATOM 622 C CA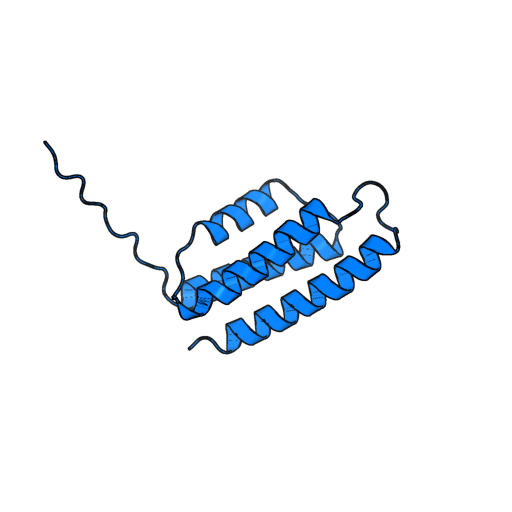 . LYS A 1 80 ? -9.508 1.145 16.244 1.00 86.12 80 LYS A CA 1
ATOM 623 C C . LYS A 1 80 ? -8.896 -0.175 16.720 1.00 86.12 80 LYS A C 1
ATOM 625 O O . LYS A 1 80 ? -8.188 -0.821 15.958 1.00 86.12 80 LYS A O 1
ATOM 630 N N . ALA A 1 81 ? -9.229 -0.588 17.942 1.00 91.12 81 ALA A N 1
ATOM 631 C CA . ALA A 1 81 ? -8.718 -1.799 18.582 1.00 91.12 81 ALA A CA 1
ATOM 632 C C . ALA A 1 81 ? -9.458 -3.090 18.176 1.00 91.12 81 ALA A C 1
ATOM 634 O O . ALA A 1 81 ? -9.298 -4.114 18.835 1.00 91.12 81 ALA A O 1
ATOM 635 N N . ALA A 1 82 ? -10.299 -3.062 17.134 1.00 93.12 82 ALA A N 1
ATOM 636 C CA . ALA A 1 82 ? -10.959 -4.272 16.659 1.00 93.12 82 ALA A CA 1
ATOM 637 C C . ALA A 1 82 ? -9.915 -5.310 16.215 1.00 93.12 82 ALA A C 1
ATOM 639 O O . ALA A 1 82 ? -9.028 -4.999 15.420 1.00 93.12 82 ALA A O 1
ATOM 640 N N . GLU A 1 83 ? -10.053 -6.559 16.666 1.00 94.50 83 GLU A N 1
ATOM 641 C CA . GLU A 1 83 ? -9.144 -7.650 16.273 1.00 94.50 83 GLU A CA 1
ATOM 642 C C . GLU A 1 83 ? -9.121 -7.849 14.746 1.00 94.50 83 GLU A C 1
ATOM 644 O O . GLU A 1 83 ? -8.081 -8.147 14.162 1.00 94.50 83 GLU A O 1
ATOM 649 N N . SER A 1 84 ? -10.240 -7.570 14.067 1.00 93.81 84 SER A N 1
ATOM 650 C CA . SER A 1 84 ? -10.312 -7.550 12.602 1.00 93.81 84 SER A CA 1
ATOM 651 C C . SER A 1 84 ? -9.332 -6.556 11.971 1.00 93.81 84 SER A C 1
ATOM 653 O O . SER A 1 84 ? -8.732 -6.877 10.949 1.00 93.81 84 SER A O 1
ATOM 655 N N . ASN A 1 85 ? -9.136 -5.377 12.576 1.00 94.44 85 ASN A N 1
ATOM 656 C CA . ASN A 1 85 ? -8.163 -4.392 12.097 1.00 94.44 85 ASN A CA 1
ATOM 657 C C . ASN A 1 85 ? -6.741 -4.895 12.312 1.00 94.44 85 ASN A C 1
ATOM 659 O O . ASN A 1 85 ? -5.922 -4.781 11.410 1.00 94.44 85 ASN A O 1
ATOM 663 N N . ARG A 1 86 ? -6.451 -5.490 13.476 1.00 94.00 86 ARG A N 1
ATOM 664 C CA . ARG A 1 86 ? -5.126 -6.048 13.767 1.00 94.00 86 ARG A CA 1
ATOM 665 C C . ARG A 1 86 ? -4.736 -7.111 12.740 1.00 94.00 86 ARG A C 1
ATOM 667 O O . ARG A 1 86 ? -3.667 -7.018 12.145 1.00 94.00 86 ARG A O 1
ATOM 674 N N . LEU A 1 87 ? -5.620 -8.078 12.489 1.00 96.12 87 LEU A N 1
ATOM 675 C CA . LEU A 1 87 ? -5.390 -9.140 11.506 1.00 96.12 87 LEU A CA 1
ATOM 676 C C . LEU A 1 87 ? -5.268 -8.593 10.080 1.00 96.12 87 LEU A C 1
ATOM 678 O O . LEU A 1 87 ? -4.391 -9.026 9.331 1.00 96.12 87 LEU A O 1
ATOM 682 N N . LEU A 1 88 ? -6.127 -7.639 9.706 1.00 96.56 88 LEU A N 1
ATOM 683 C CA . LEU A 1 88 ? -6.051 -6.969 8.411 1.00 96.56 88 LEU A CA 1
ATOM 684 C C . LEU A 1 88 ? -4.701 -6.268 8.248 1.00 96.56 88 LEU A C 1
ATOM 686 O O . LEU A 1 88 ? -4.024 -6.489 7.253 1.00 96.56 88 LEU A O 1
ATOM 690 N N . PHE A 1 89 ? -4.281 -5.466 9.223 1.00 96.06 89 PHE A N 1
ATOM 691 C CA . PHE A 1 89 ? -3.075 -4.649 9.111 1.00 96.06 89 PHE A CA 1
ATOM 692 C C . PHE A 1 89 ? -1.809 -5.490 9.088 1.00 96.06 89 PHE A C 1
ATOM 694 O O . PHE A 1 89 ? -0.905 -5.159 8.332 1.00 96.06 89 PHE A O 1
ATOM 701 N N . THR A 1 90 ? -1.749 -6.599 9.831 1.00 96.50 90 THR A N 1
ATOM 702 C CA . THR A 1 90 ? -0.638 -7.552 9.703 1.00 96.50 90 THR A CA 1
ATOM 703 C C . THR A 1 90 ? -0.517 -8.069 8.270 1.00 96.50 90 THR A C 1
ATOM 705 O O . THR A 1 90 ? 0.572 -8.046 7.706 1.00 96.50 90 THR A O 1
ATOM 708 N N . ARG A 1 91 ? -1.636 -8.471 7.652 1.00 97.69 91 ARG A N 1
ATOM 709 C CA . ARG A 1 91 ? -1.644 -8.961 6.263 1.00 97.69 91 ARG A CA 1
ATOM 710 C C . ARG A 1 91 ? -1.267 -7.871 5.265 1.00 97.69 91 ARG A C 1
ATOM 712 O O . ARG A 1 91 ? -0.475 -8.124 4.371 1.00 97.69 91 ARG A O 1
ATOM 719 N N . LEU A 1 92 ? -1.813 -6.665 5.422 1.00 97.94 92 LEU A N 1
ATOM 720 C CA . LEU A 1 92 ? -1.513 -5.549 4.523 1.00 97.94 92 LEU A CA 1
ATOM 721 C C . LEU A 1 92 ? -0.055 -5.093 4.642 1.00 97.94 92 LEU A C 1
ATOM 723 O O . LEU A 1 92 ? 0.550 -4.786 3.626 1.00 97.94 92 LEU A O 1
ATOM 727 N N . LYS A 1 93 ? 0.530 -5.084 5.847 1.00 97.38 93 LYS A N 1
ATOM 728 C CA . LYS A 1 93 ? 1.958 -4.781 6.033 1.00 97.38 93 LYS A CA 1
ATOM 729 C C . LYS A 1 93 ? 2.847 -5.819 5.355 1.00 97.38 93 LYS A C 1
ATOM 731 O O . LYS A 1 93 ? 3.746 -5.439 4.622 1.00 97.38 93 LYS A O 1
ATOM 736 N N . GLN A 1 94 ? 2.539 -7.104 5.535 1.00 97.88 94 GLN A N 1
ATOM 737 C CA . GLN A 1 94 ? 3.265 -8.175 4.857 1.00 97.88 94 GLN A CA 1
ATOM 738 C C . GLN A 1 94 ? 3.182 -8.038 3.328 1.00 97.88 94 GLN A C 1
ATOM 740 O O . GLN A 1 94 ? 4.198 -8.127 2.649 1.00 97.88 94 GLN A O 1
ATOM 745 N N . GLU A 1 95 ? 1.994 -7.749 2.790 1.00 98.06 95 GLU A N 1
ATOM 746 C CA . GLU A 1 95 ? 1.815 -7.508 1.355 1.00 98.06 95 GLU A CA 1
ATOM 747 C C . GLU A 1 95 ? 2.652 -6.310 0.871 1.00 98.06 95 GLU A C 1
ATOM 749 O O . GLU A 1 95 ? 3.294 -6.390 -0.171 1.00 98.06 95 GLU A O 1
ATOM 754 N N . LEU A 1 96 ? 2.701 -5.208 1.631 1.00 97.75 96 LEU A N 1
ATOM 755 C CA . LEU A 1 96 ? 3.535 -4.047 1.295 1.00 97.75 96 LEU A CA 1
ATOM 756 C C . LEU A 1 96 ? 5.033 -4.380 1.293 1.00 97.75 96 LEU A C 1
ATOM 758 O O . LEU A 1 96 ? 5.747 -3.899 0.414 1.00 97.75 96 LEU A O 1
ATOM 762 N N . ASP A 1 97 ? 5.506 -5.213 2.221 1.00 97.62 97 ASP A N 1
ATOM 763 C CA . ASP A 1 97 ? 6.900 -5.668 2.252 1.00 97.62 97 ASP A CA 1
ATOM 764 C C . ASP A 1 97 ? 7.244 -6.531 1.027 1.00 97.62 97 ASP A C 1
ATOM 766 O O . ASP A 1 97 ? 8.277 -6.325 0.385 1.00 97.62 97 ASP A O 1
ATOM 770 N N . GLU A 1 98 ? 6.349 -7.436 0.628 1.00 97.31 98 GLU A N 1
ATOM 771 C CA . GLU A 1 98 ? 6.515 -8.236 -0.591 1.00 97.31 98 GLU A CA 1
ATOM 772 C C . GLU A 1 98 ? 6.496 -7.374 -1.862 1.00 97.31 98 GLU A C 1
ATOM 774 O O . GLU A 1 98 ? 7.242 -7.630 -2.810 1.00 97.31 98 GLU A O 1
ATOM 779 N N . ILE A 1 99 ? 5.664 -6.329 -1.899 1.00 96.62 99 ILE A N 1
ATOM 780 C CA . ILE A 1 99 ? 5.654 -5.370 -3.008 1.00 96.62 99 ILE A CA 1
ATOM 781 C C . ILE A 1 99 ? 6.980 -4.596 -3.056 1.00 96.62 99 ILE A C 1
ATOM 783 O O . ILE A 1 99 ? 7.529 -4.420 -4.143 1.00 96.62 99 ILE A O 1
ATOM 787 N N . LYS A 1 100 ? 7.531 -4.156 -1.913 1.00 96.12 100 LYS A N 1
ATOM 788 C CA . LYS A 1 100 ? 8.850 -3.490 -1.864 1.00 96.12 100 LYS A CA 1
ATOM 789 C C . LYS A 1 100 ? 9.948 -4.382 -2.436 1.00 96.12 100 LYS A C 1
ATOM 791 O O . LYS A 1 100 ? 10.786 -3.893 -3.193 1.00 96.12 100 LYS A O 1
ATOM 796 N N . GLN A 1 101 ? 9.922 -5.673 -2.106 1.00 95.00 101 GLN A N 1
ATOM 797 C CA . GLN A 1 101 ? 10.859 -6.640 -2.667 1.00 95.00 101 GLN A CA 1
ATOM 798 C C . GLN A 1 101 ? 10.696 -6.750 -4.190 1.00 95.00 101 GLN A C 1
ATOM 800 O O . GLN A 1 101 ? 11.674 -6.567 -4.912 1.00 95.00 101 GLN A O 1
ATOM 805 N N . ALA A 1 102 ? 9.470 -6.914 -4.694 1.00 92.88 102 ALA A N 1
ATOM 806 C CA . ALA A 1 102 ? 9.210 -6.966 -6.136 1.00 92.88 102 ALA A CA 1
ATOM 807 C C . ALA A 1 102 ? 9.651 -5.681 -6.865 1.00 92.88 102 ALA A C 1
ATOM 809 O O . ALA A 1 102 ? 10.191 -5.734 -7.966 1.00 92.88 102 ALA A O 1
ATOM 810 N N . ILE A 1 103 ? 9.483 -4.510 -6.241 1.00 91.88 103 ILE A N 1
ATOM 811 C CA . ILE A 1 103 ? 9.967 -3.238 -6.792 1.00 91.88 103 ILE A CA 1
ATOM 812 C C . ILE A 1 103 ? 11.494 -3.214 -6.898 1.00 91.88 103 ILE A C 1
ATOM 814 O O . ILE A 1 103 ? 12.022 -2.632 -7.846 1.00 91.88 103 ILE A O 1
ATOM 818 N N . SER A 1 104 ? 12.214 -3.807 -5.941 1.00 88.62 104 SER A N 1
ATOM 819 C CA . SER A 1 104 ? 13.683 -3.877 -5.973 1.00 88.62 104 SER A CA 1
ATOM 820 C C . SER A 1 104 ? 14.218 -4.772 -7.094 1.00 88.62 104 SER A C 1
ATOM 822 O O . SER A 1 104 ? 15.345 -4.575 -7.538 1.00 88.62 104 SER A O 1
ATOM 824 N N . GLU A 1 105 ? 13.381 -5.684 -7.590 1.00 87.19 105 GLU A N 1
ATOM 825 C CA . GLU A 1 105 ? 13.685 -6.617 -8.678 1.00 87.19 105 GLU A CA 1
ATOM 826 C C . GLU A 1 105 ? 13.336 -6.054 -10.073 1.00 87.19 105 GLU A C 1
ATOM 828 O O . GLU A 1 105 ? 13.719 -6.651 -11.072 1.00 87.19 105 GLU A O 1
ATOM 833 N N . LEU A 1 106 ? 12.650 -4.902 -10.165 1.00 82.00 106 LEU A N 1
ATOM 834 C CA . LEU A 1 106 ? 12.469 -4.179 -11.436 1.00 82.00 106 LEU A CA 1
ATOM 835 C C . LEU A 1 106 ? 13.824 -3.631 -11.930 1.00 82.00 106 LEU A C 1
ATOM 837 O O . LEU A 1 106 ? 14.411 -2.771 -11.274 1.00 82.00 106 LEU A O 1
ATOM 841 N N . GLU A 1 107 ? 14.330 -4.119 -13.059 1.00 58.56 107 GLU A N 1
ATOM 842 C CA . GLU A 1 107 ? 15.551 -3.601 -13.706 1.00 58.56 107 GLU A CA 1
ATOM 843 C C . GLU A 1 107 ? 15.361 -2.194 -14.300 1.00 58.56 107 GLU A C 1
ATOM 845 O O . GLU A 1 107 ? 14.332 -1.947 -14.972 1.00 58.56 107 GLU A O 1
#